Protein AF-A0A957C6D1-F1 (afdb_monomer_lite)

Secondary structure (DSSP, 8-state):
----GGGT--EEETTEEE--HHHHHHHHHTT--HHHHHHHHH-EETTT-HHHHHHHHHHHHHHHHHS-TTSHHHHHHSSHHHHHHHHSPPP-

pLDDT: mean 89.14, std 11.06, range [42.47, 97.44]

Foldseek 3Di:
DDDDLQQAAWDDDPQFIAGHLVNLVLLVVLPQDNVLSVVNNVTHRCVPCVVSLVSSVVSLVSSLVPDDCPDSNNCSCVDQNRCCSSPVDRDD

Radius of gyration: 12.13 Å; chains: 1; bounding box: 27×31×30 Å

Sequence (92 aa):
MMESMRDFAPYFRNGLLYLPPRTVDMLVMAGLDATIGQAALHGLALDDHKVEIGQINQALELLLSEMEEDTQAFQTLSSNDTQFMLTGKSGS

Structure (mmCIF, N/CA/C/O backbone):
data_AF-A0A957C6D1-F1
#
_entry.id   AF-A0A957C6D1-F1
#
loop_
_atom_site.group_PDB
_atom_site.id
_atom_site.type_symbol
_atom_site.label_atom_id
_atom_site.label_alt_id
_atom_site.label_comp_id
_atom_site.label_asym_id
_atom_site.label_entity_id
_atom_site.label_seq_id
_atom_site.pdbx_PDB_ins_code
_atom_site.Cartn_x
_atom_site.Cartn_y
_atom_site.Cartn_z
_atom_site.occupancy
_atom_site.B_iso_or_equiv
_atom_site.auth_seq_id
_atom_site.auth_comp_id
_atom_site.auth_asym_id
_atom_site.auth_atom_id
_atom_site.pdbx_PDB_model_num
ATOM 1 N N . MET A 1 1 ? -9.797 -16.768 13.239 1.00 53.88 1 MET A N 1
ATOM 2 C CA . MET A 1 1 ? -8.405 -16.711 12.745 1.00 53.88 1 MET A CA 1
ATOM 3 C C . MET A 1 1 ? -7.852 -15.384 13.225 1.00 53.88 1 MET A C 1
ATOM 5 O O . MET A 1 1 ? -8.541 -14.398 13.017 1.00 53.88 1 MET A O 1
ATOM 9 N N . MET A 1 2 ? -6.735 -15.362 13.956 1.00 61.38 2 MET A N 1
ATOM 10 C CA . MET A 1 2 ? -6.098 -14.091 14.327 1.00 61.38 2 MET A CA 1
ATOM 11 C C . MET A 1 2 ? -5.479 -13.500 13.069 1.00 61.38 2 MET A C 1
ATOM 13 O O . MET A 1 2 ? -4.759 -14.206 12.364 1.00 61.38 2 MET A O 1
ATOM 17 N N . GLU A 1 3 ? -5.803 -12.251 12.773 1.00 70.69 3 GLU A N 1
ATOM 18 C CA . GLU A 1 3 ? -5.179 -11.526 11.676 1.00 70.69 3 GLU A CA 1
ATOM 19 C C . GLU A 1 3 ? -3.720 -11.231 12.057 1.00 70.69 3 GLU A C 1
ATOM 21 O O . GLU A 1 3 ? -3.372 -11.054 13.227 1.00 70.69 3 GLU A O 1
ATOM 26 N N . SER A 1 4 ? -2.815 -11.281 11.088 1.00 79.94 4 SER A N 1
ATOM 27 C CA . SER A 1 4 ? -1.402 -10.970 11.284 1.00 79.94 4 SER A CA 1
ATOM 28 C C . SER A 1 4 ? -1.088 -9.618 10.662 1.00 79.94 4 SER A C 1
ATOM 30 O O . SER A 1 4 ? -1.663 -9.250 9.646 1.00 79.94 4 SER A O 1
ATOM 32 N N . MET A 1 5 ? -0.098 -8.894 11.193 1.00 78.44 5 MET A N 1
ATOM 33 C CA . MET A 1 5 ? 0.400 -7.669 10.546 1.00 78.44 5 MET A CA 1
ATOM 34 C C . MET A 1 5 ? 0.810 -7.917 9.083 1.00 78.44 5 MET A C 1
ATOM 36 O O . MET A 1 5 ? 0.655 -7.045 8.237 1.00 78.44 5 MET A O 1
ATOM 40 N N . ARG A 1 6 ? 1.283 -9.128 8.756 1.00 85.44 6 ARG A N 1
ATOM 41 C CA . ARG A 1 6 ? 1.658 -9.520 7.385 1.00 85.44 6 ARG A CA 1
ATOM 42 C C . ARG A 1 6 ? 0.483 -9.585 6.414 1.00 85.44 6 ARG A C 1
ATOM 44 O O . ARG A 1 6 ? 0.707 -9.563 5.210 1.00 85.44 6 ARG A O 1
ATOM 51 N N . ASP A 1 7 ? -0.736 -9.676 6.931 1.00 89.69 7 ASP A N 1
ATOM 52 C CA . ASP A 1 7 ? -1.938 -9.698 6.109 1.00 89.69 7 ASP A CA 1
ATOM 53 C C . ASP A 1 7 ? -2.267 -8.304 5.556 1.00 89.69 7 ASP A C 1
ATOM 55 O O . ASP A 1 7 ? -3.020 -8.214 4.591 1.00 89.69 7 ASP A O 1
ATOM 59 N N . PHE A 1 8 ? -1.681 -7.242 6.132 1.00 91.31 8 PHE A N 1
ATOM 60 C CA . PHE A 1 8 ? -1.983 -5.851 5.783 1.00 91.31 8 PHE A CA 1
ATOM 61 C C . PHE A 1 8 ? -0.754 -5.013 5.390 1.00 91.31 8 PHE A C 1
ATOM 63 O O . PHE A 1 8 ? -0.853 -4.108 4.561 1.00 91.31 8 PHE A O 1
ATOM 70 N N . ALA A 1 9 ? 0.415 -5.297 5.969 1.00 92.06 9 ALA A N 1
ATOM 71 C CA . ALA A 1 9 ? 1.615 -4.488 5.777 1.00 92.06 9 ALA A CA 1
ATOM 72 C C . ALA A 1 9 ? 2.202 -4.642 4.359 1.00 92.06 9 ALA A C 1
ATOM 74 O O . ALA A 1 9 ? 2.469 -5.772 3.933 1.00 92.06 9 ALA A O 1
ATOM 75 N N . PRO A 1 10 ? 2.487 -3.534 3.648 1.00 93.94 10 PRO A N 1
ATOM 76 C CA . PRO A 1 10 ? 3.312 -3.565 2.448 1.00 93.94 10 PRO A CA 1
ATOM 77 C C . PRO A 1 10 ? 4.689 -4.172 2.719 1.00 93.94 10 PRO A C 1
ATOM 79 O O . PRO A 1 10 ? 5.191 -4.163 3.845 1.00 93.94 10 PRO A O 1
ATOM 82 N N . TYR A 1 11 ? 5.328 -4.686 1.673 1.00 94.50 11 TYR A N 1
ATOM 83 C CA . TYR A 1 11 ? 6.682 -5.219 1.781 1.00 94.50 11 TYR A CA 1
ATOM 84 C C . TYR A 1 11 ? 7.475 -5.041 0.490 1.00 94.50 11 TYR A C 1
ATOM 86 O O . TYR A 1 11 ? 6.928 -5.023 -0.610 1.00 94.50 11 TYR A O 1
ATOM 94 N N . PHE A 1 12 ? 8.799 -4.971 0.623 1.00 94.00 12 PHE A N 1
ATOM 95 C CA . PHE A 1 12 ? 9.709 -4.940 -0.516 1.00 94.00 12 PHE A CA 1
ATOM 96 C C . PHE A 1 12 ? 10.260 -6.326 -0.833 1.00 94.00 12 PHE A C 1
ATOM 98 O O . PHE A 1 12 ? 10.701 -7.061 0.054 1.00 94.00 12 PHE A O 1
ATOM 105 N N . ARG A 1 13 ? 10.300 -6.672 -2.122 1.00 94.06 13 ARG A N 1
ATOM 106 C CA . ARG A 1 13 ? 10.968 -7.881 -2.615 1.00 94.06 13 ARG A CA 1
ATOM 107 C C . ARG A 1 13 ? 11.585 -7.613 -3.983 1.00 94.06 13 ARG A C 1
ATOM 109 O O . ARG A 1 13 ? 10.905 -7.160 -4.893 1.00 94.06 13 ARG A O 1
ATOM 116 N N . ASN A 1 14 ? 12.877 -7.909 -4.136 1.00 93.12 14 ASN A N 1
ATOM 117 C CA . ASN A 1 14 ? 13.624 -7.693 -5.385 1.00 93.12 14 ASN A CA 1
ATOM 118 C C . ASN A 1 14 ? 13.534 -6.247 -5.923 1.00 93.12 14 ASN A C 1
ATOM 120 O O . ASN A 1 14 ? 13.458 -6.045 -7.129 1.00 93.12 14 ASN A O 1
ATOM 124 N N . GLY A 1 15 ? 13.510 -5.249 -5.033 1.00 90.31 15 GLY A N 1
ATOM 125 C CA . GLY A 1 15 ? 13.412 -3.833 -5.413 1.00 90.31 15 GLY A CA 1
ATOM 126 C C . GLY A 1 15 ? 12.010 -3.357 -5.811 1.00 90.31 15 GLY A C 1
ATOM 127 O O . GLY A 1 15 ? 11.859 -2.200 -6.185 1.00 90.31 15 GLY A O 1
ATOM 128 N N . LEU A 1 16 ? 10.991 -4.214 -5.708 1.00 95.44 16 LEU A N 1
ATOM 129 C CA . LEU A 1 16 ? 9.597 -3.872 -5.987 1.00 95.44 16 LEU A CA 1
ATOM 130 C C . LEU A 1 16 ? 8.793 -3.794 -4.686 1.00 95.44 16 LEU A C 1
ATOM 132 O O . LEU A 1 16 ? 9.029 -4.576 -3.759 1.00 95.44 16 LEU A O 1
ATOM 136 N N . LEU A 1 17 ? 7.844 -2.864 -4.641 1.00 95.38 17 LEU A N 1
ATOM 137 C CA . LEU A 1 17 ? 6.859 -2.698 -3.578 1.00 95.38 17 LEU A CA 1
ATOM 138 C C . LEU A 1 17 ? 5.659 -3.608 -3.834 1.00 95.38 17 LEU A C 1
ATOM 140 O O . LEU A 1 17 ? 5.036 -3.517 -4.887 1.00 95.38 17 LEU A O 1
ATOM 144 N N . TYR A 1 18 ? 5.309 -4.440 -2.863 1.00 97.25 18 TYR A N 1
ATOM 145 C CA . TYR A 1 18 ? 4.141 -5.311 -2.919 1.00 97.25 18 TYR A CA 1
ATOM 146 C C . TYR A 1 18 ? 3.132 -4.926 -1.849 1.00 97.25 18 TYR A C 1
ATOM 148 O O . TYR A 1 18 ? 3.505 -4.566 -0.728 1.00 97.25 18 TYR A O 1
ATOM 156 N N . LEU A 1 19 ? 1.857 -5.092 -2.185 1.00 96.44 19 LEU A N 1
ATOM 157 C CA . LEU A 1 19 ? 0.761 -5.049 -1.228 1.00 96.44 19 LEU A CA 1
ATOM 158 C C . LEU A 1 19 ? 0.218 -6.462 -0.980 1.00 96.44 19 LEU A C 1
ATOM 160 O O . LEU A 1 19 ? 0.068 -7.235 -1.930 1.00 96.44 19 LEU A O 1
ATOM 164 N N . PRO A 1 20 ? -0.105 -6.822 0.273 1.00 96.25 20 PRO A N 1
ATOM 165 C CA . PRO A 1 20 ? -0.836 -8.048 0.556 1.00 96.25 20 PRO A CA 1
ATOM 166 C C . PRO A 1 20 ? -2.216 -8.066 -0.123 1.00 96.25 20 PRO A C 1
ATOM 168 O O . PRO A 1 20 ? -2.845 -7.012 -0.246 1.00 96.25 20 PRO A O 1
ATOM 171 N N . PRO A 1 21 ? -2.744 -9.252 -0.485 1.00 96.44 21 PRO A N 1
ATOM 172 C CA . PRO A 1 21 ? -4.058 -9.383 -1.114 1.00 96.44 21 PRO A CA 1
ATOM 173 C C . PRO A 1 21 ? -5.188 -8.682 -0.364 1.00 96.44 21 PRO A C 1
ATOM 175 O O . PRO A 1 21 ? -5.958 -7.951 -0.974 1.00 96.44 21 PRO A O 1
ATOM 178 N N . ARG A 1 22 ? -5.240 -8.821 0.966 1.00 94.94 22 ARG A N 1
ATOM 179 C CA . ARG A 1 22 ? -6.288 -8.172 1.762 1.00 94.94 22 ARG A CA 1
ATOM 180 C C . ARG A 1 22 ? -6.202 -6.652 1.711 1.00 94.94 22 ARG A C 1
ATOM 182 O O . ARG A 1 22 ? -7.234 -6.004 1.607 1.00 94.94 22 ARG A O 1
ATOM 189 N N . THR A 1 23 ? -4.999 -6.083 1.745 1.00 95.38 23 THR A N 1
ATOM 190 C CA . THR A 1 23 ? -4.810 -4.635 1.579 1.00 95.38 23 THR A CA 1
ATOM 191 C C . THR A 1 23 ? -5.308 -4.176 0.220 1.00 95.38 23 THR A C 1
ATOM 193 O O . THR A 1 23 ? -6.008 -3.175 0.136 1.00 95.38 23 THR A O 1
ATOM 196 N N . VAL A 1 24 ? -4.991 -4.921 -0.841 1.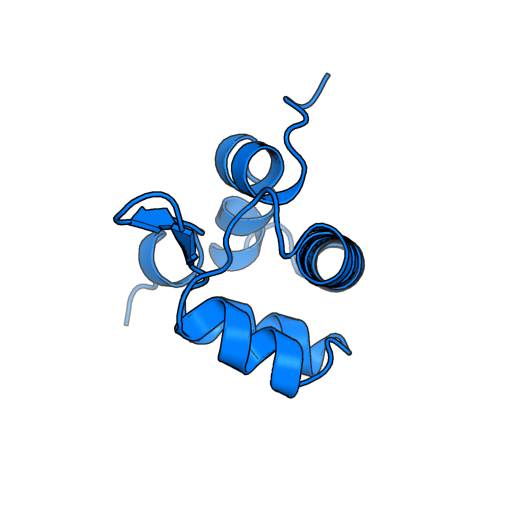00 96.69 24 VAL A N 1
ATOM 197 C CA . VAL A 1 24 ? -5.481 -4.615 -2.189 1.00 96.69 24 VAL A CA 1
ATOM 198 C C . VAL A 1 24 ? -7.005 -4.661 -2.244 1.00 96.69 24 VAL A C 1
ATOM 200 O O . VAL A 1 24 ? -7.606 -3.712 -2.738 1.00 96.69 24 VAL A O 1
ATOM 203 N N . ASP A 1 25 ? -7.631 -5.700 -1.692 1.00 96.44 25 ASP A N 1
ATOM 204 C CA . ASP A 1 25 ? -9.091 -5.825 -1.662 1.00 96.44 25 ASP A CA 1
ATOM 205 C C . ASP A 1 25 ? -9.741 -4.638 -0.931 1.00 96.44 25 ASP A C 1
ATOM 207 O O . ASP A 1 25 ? -10.686 -4.035 -1.441 1.00 96.44 25 ASP A O 1
ATOM 211 N N . MET A 1 26 ? -9.196 -4.253 0.229 1.00 94.88 26 MET A N 1
ATOM 212 C CA . MET A 1 26 ? -9.677 -3.103 1.003 1.00 94.88 26 MET A CA 1
ATOM 213 C C . MET A 1 26 ? -9.529 -1.787 0.233 1.00 94.88 26 MET A C 1
ATOM 215 O O . MET A 1 26 ? -10.456 -0.981 0.213 1.00 94.88 26 MET A O 1
ATOM 219 N N . LEU A 1 27 ? -8.394 -1.573 -0.436 1.00 95.94 27 LEU A N 1
ATOM 220 C CA . LEU A 1 27 ? -8.161 -0.363 -1.226 1.00 95.94 27 LEU A CA 1
ATOM 221 C C . LEU A 1 27 ? -9.080 -0.294 -2.450 1.00 95.94 27 LEU A C 1
ATOM 223 O O . LEU A 1 27 ? -9.589 0.777 -2.766 1.00 95.94 27 LEU A O 1
ATOM 227 N N . VAL A 1 28 ? -9.327 -1.419 -3.127 1.00 96.56 28 VAL A N 1
ATOM 228 C CA . VAL A 1 28 ? -10.266 -1.485 -4.260 1.00 96.56 28 VAL A CA 1
ATOM 229 C C . VAL A 1 28 ? -11.692 -1.202 -3.796 1.00 96.56 28 VAL A C 1
ATOM 231 O O . VAL A 1 28 ? -12.410 -0.446 -4.449 1.00 96.56 28 VAL A O 1
ATOM 234 N N . MET A 1 29 ? -12.094 -1.732 -2.638 1.00 93.69 29 MET A N 1
ATOM 235 C CA . MET A 1 29 ? -13.374 -1.383 -2.016 1.00 93.69 29 MET A CA 1
ATOM 236 C C . MET A 1 29 ? -13.471 0.107 -1.658 1.00 93.69 29 MET A C 1
ATOM 238 O O . MET A 1 29 ? -14.549 0.681 -1.791 1.00 93.69 29 MET A O 1
ATOM 242 N N . ALA A 1 30 ? -12.357 0.731 -1.270 1.00 91.56 30 ALA A N 1
ATOM 243 C CA . ALA A 1 30 ? -12.252 2.169 -1.014 1.00 91.56 30 ALA A CA 1
ATOM 244 C C . ALA A 1 30 ? -12.132 3.027 -2.295 1.00 91.56 30 ALA A C 1
ATOM 246 O O . ALA A 1 30 ? -11.990 4.246 -2.214 1.00 91.56 30 ALA A O 1
ATOM 247 N N . GLY A 1 31 ? -12.199 2.418 -3.487 1.00 94.06 31 GLY A N 1
ATOM 248 C CA . GLY A 1 31 ? -12.229 3.124 -4.771 1.00 94.06 31 GLY A CA 1
ATOM 249 C C . GLY A 1 31 ? -10.919 3.127 -5.564 1.00 94.06 31 GLY A C 1
ATOM 250 O O . GLY A 1 31 ? -10.836 3.829 -6.574 1.00 94.06 31 GLY A O 1
ATOM 251 N N . LEU A 1 32 ? -9.904 2.352 -5.163 1.00 97.12 32 LEU A N 1
ATOM 252 C CA . LEU A 1 32 ? -8.715 2.127 -5.991 1.00 97.12 32 LEU A CA 1
ATOM 253 C C . LEU A 1 32 ? -9.088 1.377 -7.279 1.00 97.12 32 LEU A C 1
ATOM 255 O O . LEU A 1 32 ? -9.836 0.398 -7.250 1.00 97.12 32 LEU A O 1
ATOM 259 N N . ASP A 1 33 ? -8.511 1.787 -8.411 1.00 97.44 33 ASP A N 1
ATOM 260 C CA . ASP A 1 33 ? -8.663 1.048 -9.665 1.00 97.44 33 ASP A CA 1
ATOM 261 C C . ASP A 1 33 ? -8.139 -0.392 -9.519 1.00 97.44 33 ASP A C 1
ATOM 263 O O . ASP A 1 33 ? -7.011 -0.632 -9.078 1.00 97.44 33 ASP A O 1
ATOM 267 N N . ALA A 1 34 ? -8.959 -1.368 -9.916 1.00 96.19 34 ALA A N 1
ATOM 268 C CA . ALA A 1 34 ? -8.638 -2.782 -9.751 1.00 96.19 34 ALA A CA 1
ATOM 269 C C . ALA A 1 34 ? -7.367 -3.202 -10.512 1.00 96.19 34 ALA A C 1
ATOM 271 O O . ALA A 1 34 ? -6.662 -4.107 -10.067 1.00 96.19 34 ALA A O 1
ATOM 272 N N . THR A 1 35 ? -7.036 -2.542 -11.625 1.00 97.19 35 THR A N 1
ATOM 273 C CA . THR A 1 35 ? -5.812 -2.802 -12.398 1.00 97.19 35 THR A CA 1
ATOM 274 C C . THR A 1 35 ? -4.574 -2.393 -11.608 1.00 97.19 35 THR A C 1
ATOM 276 O O . THR A 1 35 ? -3.583 -3.121 -11.603 1.00 97.19 35 THR A O 1
ATOM 279 N N . ILE A 1 36 ? -4.646 -1.274 -10.882 1.00 96.88 36 ILE A N 1
ATOM 280 C CA . ILE A 1 36 ? -3.576 -0.824 -9.981 1.00 96.88 36 ILE A CA 1
ATOM 281 C C . ILE A 1 36 ? -3.433 -1.794 -8.811 1.00 96.88 36 ILE A C 1
ATOM 283 O O . ILE A 1 36 ? -2.320 -2.192 -8.471 1.00 96.88 36 ILE A O 1
ATOM 287 N N . GLY A 1 37 ? -4.559 -2.222 -8.234 1.00 96.62 37 GLY A N 1
ATOM 288 C CA . GLY A 1 37 ? -4.575 -3.255 -7.201 1.00 96.62 37 GLY A CA 1
ATOM 289 C C . GLY A 1 37 ? -3.867 -4.535 -7.658 1.00 96.62 37 GLY A C 1
ATOM 290 O O . GLY A 1 37 ? -2.980 -5.033 -6.969 1.00 96.62 37 GLY A O 1
ATOM 291 N N . GLN A 1 38 ? -4.184 -5.025 -8.861 1.00 97.12 38 GLN A N 1
ATOM 292 C CA . GLN A 1 38 ? -3.508 -6.185 -9.453 1.00 97.12 38 GLN A CA 1
ATOM 293 C C . GLN A 1 38 ? -2.012 -5.934 -9.678 1.00 97.12 38 GLN A C 1
ATOM 295 O O . GLN A 1 38 ? -1.193 -6.787 -9.338 1.00 97.12 38 GLN A O 1
ATOM 300 N N . ALA A 1 39 ? -1.623 -4.762 -10.183 1.00 96.50 39 ALA A N 1
ATOM 301 C CA . ALA A 1 39 ? -0.213 -4.411 -10.345 1.00 96.50 39 ALA A CA 1
ATOM 302 C C . ALA A 1 39 ? 0.538 -4.425 -8.998 1.00 96.50 39 ALA A C 1
ATOM 304 O O . ALA A 1 39 ? 1.643 -4.959 -8.910 1.00 96.50 39 ALA A O 1
ATOM 305 N N . ALA A 1 40 ? -0.092 -3.951 -7.920 1.00 96.31 40 ALA A N 1
ATOM 306 C CA . ALA A 1 40 ? 0.472 -3.983 -6.572 1.00 96.31 40 ALA A CA 1
ATOM 307 C C . ALA A 1 40 ? 0.674 -5.403 -6.010 1.00 96.31 40 ALA A C 1
ATOM 309 O O . ALA A 1 40 ? 1.600 -5.620 -5.226 1.00 96.31 40 ALA A O 1
ATOM 310 N N . LEU A 1 41 ? -0.127 -6.385 -6.441 1.00 96.88 41 LEU A N 1
ATOM 311 C CA . LEU A 1 41 ? 0.095 -7.804 -6.117 1.00 96.88 41 LEU A CA 1
ATOM 312 C C . LEU A 1 41 ? 1.315 -8.384 -6.842 1.00 96.88 41 LEU A C 1
ATOM 314 O O . LEU A 1 41 ? 1.971 -9.294 -6.331 1.00 96.88 41 LEU A O 1
ATOM 318 N N . HIS A 1 42 ? 1.617 -7.868 -8.033 1.00 96.62 42 HIS A N 1
ATOM 319 C CA . HIS A 1 42 ? 2.743 -8.304 -8.861 1.00 96.62 42 HIS A CA 1
ATOM 320 C C . HIS A 1 42 ? 4.035 -7.513 -8.619 1.00 96.62 42 HIS A C 1
ATOM 322 O O . HIS A 1 42 ? 5.096 -7.926 -9.088 1.00 96.62 42 HIS A O 1
ATOM 328 N N . GLY A 1 43 ? 3.959 -6.450 -7.821 1.00 96.69 43 GLY A N 1
ATOM 329 C CA . GLY A 1 43 ? 5.088 -5.623 -7.432 1.00 96.69 43 GLY A CA 1
ATOM 330 C C . GLY A 1 43 ? 5.215 -4.375 -8.303 1.00 96.69 43 GLY A C 1
ATOM 331 O O . GLY A 1 43 ? 5.230 -4.450 -9.528 1.00 96.69 43 GLY A O 1
ATOM 332 N N . LEU A 1 44 ? 5.373 -3.225 -7.652 1.00 95.81 44 LEU A N 1
ATOM 333 C CA . LEU A 1 44 ? 5.531 -1.918 -8.281 1.00 95.81 44 LEU A CA 1
ATOM 334 C C . LEU A 1 44 ? 6.972 -1.435 -8.130 1.00 95.81 44 LEU A C 1
ATOM 336 O O . LEU A 1 44 ? 7.511 -1.373 -7.023 1.00 95.81 44 LEU A O 1
ATOM 340 N N . ALA A 1 45 ? 7.603 -1.067 -9.240 1.00 93.94 45 ALA A N 1
ATOM 341 C CA . ALA A 1 45 ? 8.888 -0.379 -9.200 1.00 93.94 45 ALA A CA 1
ATOM 342 C C . ALA A 1 45 ? 8.664 1.079 -8.789 1.00 93.94 45 ALA A C 1
ATOM 344 O O . ALA A 1 45 ? 7.914 1.789 -9.458 1.00 93.94 45 ALA A O 1
ATOM 345 N N . LEU A 1 46 ? 9.328 1.526 -7.718 1.00 88.38 46 LEU A N 1
ATOM 346 C CA . LEU A 1 46 ? 9.133 2.867 -7.146 1.00 88.38 46 LEU A CA 1
ATOM 347 C C . LEU A 1 46 ? 9.398 3.998 -8.149 1.00 88.38 46 LEU A C 1
ATOM 349 O O . LEU A 1 46 ? 8.770 5.052 -8.069 1.00 88.38 46 LEU A O 1
ATOM 353 N N . ASP A 1 47 ? 10.323 3.788 -9.088 1.00 88.38 47 ASP A N 1
ATOM 354 C CA . ASP A 1 47 ? 10.682 4.805 -10.074 1.00 88.38 47 ASP A CA 1
ATOM 355 C C . ASP A 1 47 ? 9.727 4.865 -11.269 1.00 88.38 47 ASP A C 1
ATOM 357 O O . ASP A 1 47 ? 9.436 5.963 -11.748 1.00 88.38 47 ASP A O 1
ATOM 361 N N . ASP A 1 48 ? 9.196 3.715 -11.689 1.00 90.12 48 ASP A N 1
ATOM 362 C CA . ASP A 1 48 ? 8.360 3.597 -12.889 1.00 90.12 48 ASP A CA 1
ATOM 363 C C . ASP A 1 48 ? 6.859 3.729 -12.589 1.00 90.12 48 ASP A C 1
ATOM 365 O O . ASP A 1 48 ? 6.099 4.120 -13.468 1.00 90.12 48 ASP A O 1
ATOM 369 N N . HIS A 1 49 ? 6.432 3.454 -11.349 1.00 93.50 49 HIS A N 1
ATOM 370 C CA . HIS A 1 49 ? 5.015 3.374 -10.961 1.00 93.50 49 HIS A CA 1
ATOM 371 C C . HIS A 1 49 ? 4.596 4.480 -9.979 1.00 93.50 49 HIS A C 1
ATOM 373 O O . HIS A 1 49 ? 3.785 4.274 -9.073 1.00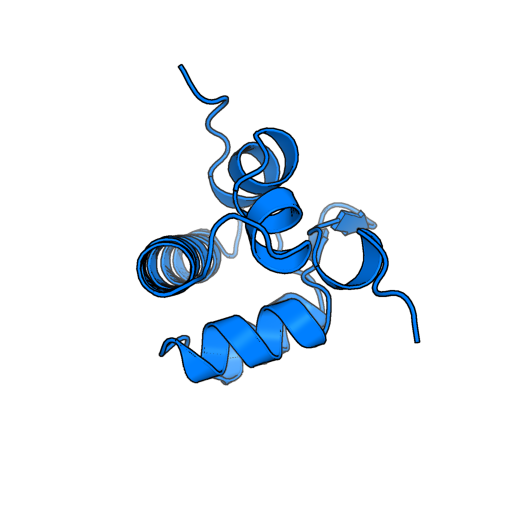 93.50 49 HIS A O 1
ATOM 379 N N . LYS A 1 50 ? 5.190 5.674 -10.095 1.00 90.81 50 LYS A N 1
ATOM 380 C CA . LYS A 1 50 ? 4.930 6.792 -9.164 1.00 90.81 50 LYS A CA 1
ATOM 381 C C . LYS A 1 50 ? 3.467 7.234 -9.162 1.00 90.81 50 LYS A C 1
ATOM 383 O O . LYS A 1 50 ? 2.970 7.674 -8.127 1.00 90.81 50 LYS A O 1
ATOM 388 N N . VAL A 1 51 ? 2.793 7.141 -10.308 1.00 93.38 51 VAL A N 1
ATOM 389 C CA . VAL A 1 51 ? 1.386 7.541 -10.449 1.00 93.38 51 VAL A CA 1
ATOM 390 C C . VAL A 1 51 ? 0.488 6.552 -9.710 1.00 93.38 51 VAL A C 1
ATOM 392 O O . VAL A 1 51 ? -0.323 6.963 -8.886 1.00 93.38 51 VAL A O 1
ATOM 395 N N . GLU A 1 52 ? 0.705 5.260 -9.931 1.00 95.19 52 GLU A N 1
ATOM 396 C CA . GLU A 1 52 ? -0.013 4.157 -9.301 1.00 95.19 52 GLU A CA 1
ATOM 397 C C . GLU A 1 52 ? 0.180 4.171 -7.784 1.00 95.19 52 GLU A C 1
ATOM 399 O O . GLU A 1 52 ? -0.789 4.078 -7.034 1.00 95.19 52 GLU A O 1
ATOM 404 N N . ILE A 1 53 ? 1.417 4.370 -7.318 1.00 93.31 53 ILE A N 1
ATOM 405 C CA . ILE A 1 53 ? 1.727 4.515 -5.889 1.00 93.31 53 ILE A CA 1
ATOM 406 C C . ILE A 1 53 ? 1.017 5.747 -5.306 1.00 93.31 53 ILE A C 1
ATOM 408 O O . ILE A 1 53 ? 0.470 5.689 -4.206 1.00 93.31 53 ILE A O 1
ATOM 412 N N . GLY A 1 54 ? 0.951 6.853 -6.052 1.00 92.25 54 GLY A N 1
ATOM 413 C CA . GLY A 1 54 ? 0.177 8.032 -5.662 1.00 92.25 54 GLY A CA 1
ATOM 414 C C . GLY A 1 54 ? -1.325 7.757 -5.522 1.00 92.25 54 GLY A C 1
ATOM 415 O O . GLY A 1 54 ? -1.955 8.270 -4.599 1.00 92.25 54 GLY A O 1
ATOM 416 N N . GLN A 1 55 ? -1.898 6.931 -6.398 1.00 94.81 55 GLN A N 1
ATOM 417 C CA . GLN A 1 55 ? -3.307 6.527 -6.330 1.00 94.81 55 GLN A CA 1
ATOM 418 C C . GLN A 1 55 ? -3.570 5.560 -5.171 1.00 94.81 55 GLN A C 1
ATOM 420 O O . GLN A 1 55 ? -4.576 5.698 -4.480 1.00 94.81 55 GLN A O 1
ATOM 425 N N . ILE A 1 56 ? -2.638 4.642 -4.905 1.00 95.25 56 ILE A N 1
ATOM 426 C CA . ILE A 1 56 ? -2.658 3.771 -3.723 1.00 95.25 56 ILE A CA 1
ATOM 427 C C . ILE A 1 56 ? -2.654 4.610 -2.442 1.00 95.25 56 ILE A C 1
ATOM 429 O O . ILE A 1 56 ? -3.449 4.339 -1.548 1.00 95.25 56 ILE A O 1
ATOM 433 N N . ASN A 1 57 ? -1.825 5.656 -2.367 1.00 91.94 57 ASN A N 1
ATOM 434 C CA . ASN A 1 57 ? -1.788 6.561 -1.214 1.00 91.94 57 ASN A CA 1
ATOM 435 C C . ASN A 1 57 ? -3.123 7.276 -0.988 1.00 91.94 57 ASN A C 1
ATOM 437 O O . ASN A 1 57 ? -3.614 7.310 0.134 1.00 91.94 57 ASN A O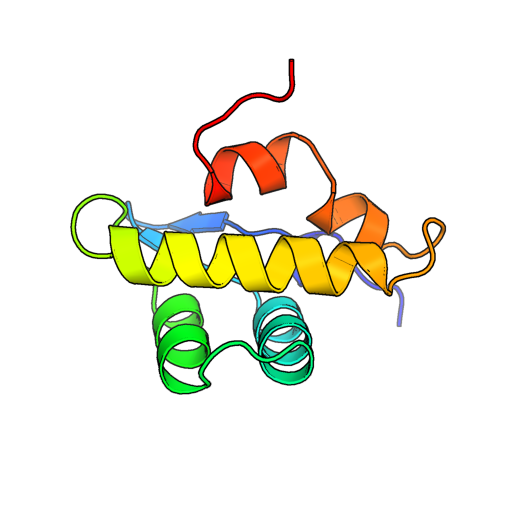 1
ATOM 441 N N . GLN A 1 58 ? -3.736 7.804 -2.049 1.00 92.31 58 GLN A N 1
ATOM 442 C CA . GLN A 1 58 ? -5.041 8.466 -1.941 1.00 92.31 58 GLN A CA 1
ATOM 443 C C . GLN A 1 58 ? -6.132 7.495 -1.478 1.00 92.31 58 GLN A C 1
ATOM 445 O O . GLN A 1 58 ? -6.907 7.819 -0.581 1.00 92.31 58 GLN A O 1
ATOM 450 N N . ALA A 1 59 ? -6.170 6.287 -2.047 1.00 94.38 59 ALA A N 1
ATOM 451 C CA . ALA A 1 59 ? -7.110 5.253 -1.624 1.00 94.38 59 ALA A CA 1
ATOM 452 C C . ALA A 1 59 ? -6.870 4.819 -0.169 1.00 94.38 59 ALA A C 1
ATOM 454 O O . ALA A 1 59 ? -7.823 4.550 0.556 1.00 94.38 59 ALA A O 1
ATOM 455 N N . LEU A 1 60 ? -5.611 4.789 0.276 1.00 93.44 60 LEU A N 1
ATOM 456 C CA . LEU A 1 60 ? -5.252 4.471 1.653 1.00 93.44 60 LEU A CA 1
ATOM 457 C C . LEU A 1 60 ? -5.726 5.546 2.637 1.00 93.44 60 LEU A C 1
ATOM 459 O O . LEU A 1 60 ? -6.270 5.203 3.682 1.00 93.44 60 LEU A O 1
ATOM 463 N N . GLU A 1 61 ? -5.539 6.828 2.323 1.00 91.62 61 GLU A N 1
ATOM 464 C CA . GLU A 1 61 ? -6.020 7.934 3.164 1.00 91.62 61 GLU A CA 1
ATOM 465 C C . GLU A 1 61 ? -7.548 7.895 3.316 1.00 91.62 61 GLU A C 1
ATOM 467 O O . GLU A 1 61 ? -8.061 8.031 4.428 1.00 91.62 61 GLU A O 1
ATOM 472 N N . LEU A 1 62 ? -8.268 7.638 2.218 1.00 92.69 62 LEU A N 1
ATOM 473 C CA . LEU A 1 62 ? -9.721 7.463 2.237 1.00 92.69 62 LEU A CA 1
ATOM 474 C C . LEU A 1 62 ? -10.126 6.261 3.093 1.00 92.69 62 LEU A C 1
ATOM 476 O O . LEU A 1 62 ? -10.938 6.411 4.003 1.00 92.69 62 LEU A O 1
ATOM 480 N N . LEU A 1 63 ? -9.502 5.103 2.864 1.00 93.50 63 LEU A N 1
ATOM 481 C CA . LEU A 1 63 ? -9.749 3.884 3.630 1.00 93.50 63 LEU A CA 1
ATOM 482 C C . LEU A 1 63 ? -9.545 4.113 5.135 1.00 93.50 63 LEU A C 1
ATOM 484 O O . LEU A 1 63 ? -10.411 3.767 5.931 1.00 93.50 63 LEU A O 1
ATOM 488 N N . LEU A 1 64 ? -8.433 4.736 5.536 1.00 92.81 64 LEU A N 1
ATOM 489 C CA . LEU A 1 64 ? -8.147 5.020 6.945 1.00 92.81 64 LEU A CA 1
ATOM 490 C C . LEU A 1 64 ? -9.167 5.978 7.572 1.00 92.81 64 LEU A C 1
ATOM 492 O O . LEU A 1 64 ? -9.465 5.834 8.753 1.00 92.81 64 LEU A O 1
ATOM 496 N N . SER A 1 65 ? -9.722 6.922 6.806 1.00 92.19 65 SER A N 1
ATOM 497 C CA . SER A 1 65 ? -10.738 7.857 7.311 1.00 92.19 65 SER A CA 1
ATOM 498 C C . SER A 1 65 ? -12.087 7.200 7.634 1.00 92.19 65 SER A C 1
ATOM 500 O O . SER A 1 65 ? -12.873 7.763 8.396 1.00 92.19 65 SER A O 1
ATOM 502 N N . GLU A 1 66 ? -12.347 6.013 7.081 1.00 90.88 66 GLU A N 1
ATOM 503 C CA . GLU A 1 66 ? -13.595 5.260 7.258 1.00 90.88 66 GLU A CA 1
ATOM 504 C C . GLU A 1 66 ? -13.451 4.073 8.229 1.00 90.88 66 GLU A C 1
ATOM 506 O O . GLU A 1 66 ? -14.443 3.432 8.578 1.00 90.88 66 GLU A O 1
ATOM 511 N N . MET A 1 67 ? -12.228 3.761 8.668 1.00 91.12 67 MET A N 1
ATOM 512 C CA . MET A 1 67 ? -11.922 2.596 9.500 1.00 91.12 67 MET A CA 1
ATOM 513 C C . MET A 1 67 ? -11.972 2.889 11.004 1.00 91.12 67 MET A C 1
ATOM 515 O O . MET A 1 67 ? -11.621 3.971 11.465 1.00 91.12 67 MET A O 1
ATOM 519 N N . GLU A 1 68 ? -12.332 1.870 11.788 1.00 89.38 68 GLU A N 1
ATOM 520 C CA . GLU A 1 68 ? -12.229 1.904 13.250 1.00 89.38 68 GLU A CA 1
ATOM 521 C C . GLU A 1 68 ? -10.760 1.758 13.702 1.00 89.38 68 GLU A C 1
ATOM 523 O O . GLU A 1 68 ? -10.041 0.846 13.268 1.00 89.38 68 GLU A O 1
ATOM 528 N N . GLU A 1 69 ? -10.315 2.658 14.588 1.00 89.12 69 GLU A N 1
ATOM 529 C CA . GLU A 1 69 ? -8.906 2.787 15.002 1.00 89.12 69 GLU A CA 1
ATOM 530 C C . GLU A 1 69 ? -8.368 1.584 15.801 1.00 89.12 69 GLU A C 1
ATOM 532 O O . GLU A 1 69 ? -7.158 1.344 15.864 1.00 89.12 69 GLU A O 1
ATOM 537 N N . ASP A 1 70 ? -9.253 0.809 16.4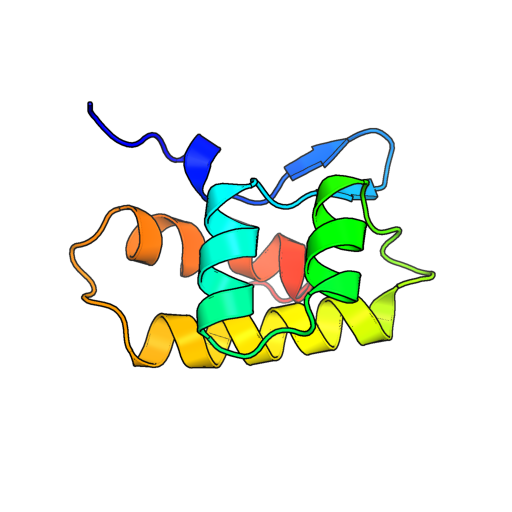27 1.00 86.12 70 ASP A N 1
ATOM 538 C CA . ASP A 1 70 ? -8.902 -0.351 17.249 1.00 86.12 70 ASP A CA 1
ATOM 539 C C . ASP A 1 70 ? -8.671 -1.629 16.426 1.00 86.12 70 ASP A C 1
ATOM 541 O O . ASP A 1 70 ? -8.199 -2.638 16.958 1.00 86.12 70 ASP A O 1
ATOM 545 N N . THR A 1 71 ? -8.921 -1.582 15.116 1.00 87.81 71 THR A N 1
ATOM 546 C CA . THR A 1 71 ? -8.677 -2.716 14.226 1.00 87.81 71 THR A CA 1
ATOM 547 C C . THR A 1 71 ? -7.188 -2.896 13.931 1.00 87.81 71 THR A C 1
ATOM 549 O O . THR A 1 71 ? -6.421 -1.950 13.734 1.00 87.81 71 THR A O 1
ATOM 552 N N . GLN A 1 72 ? -6.753 -4.152 13.824 1.00 88.75 72 GLN A N 1
ATOM 553 C CA . GLN A 1 72 ? -5.365 -4.470 13.479 1.00 88.75 72 GLN A CA 1
ATOM 554 C C . GLN A 1 72 ? -4.984 -3.981 12.075 1.00 88.75 72 GLN A C 1
ATOM 556 O O . GLN A 1 72 ? -3.834 -3.597 11.836 1.00 88.75 72 GLN A O 1
ATOM 561 N N . ALA A 1 73 ? -5.950 -3.974 11.156 1.00 89.88 73 ALA A N 1
ATOM 562 C CA . ALA A 1 73 ? -5.786 -3.413 9.827 1.00 89.88 73 ALA A CA 1
ATOM 563 C C . ALA A 1 73 ? -5.488 -1.908 9.903 1.00 89.88 73 ALA A C 1
ATOM 565 O O . ALA A 1 73 ? -4.490 -1.475 9.330 1.00 89.88 73 ALA A O 1
ATOM 566 N N . PHE A 1 74 ? -6.259 -1.138 10.686 1.00 91.56 74 PHE A N 1
ATOM 567 C CA . PHE A 1 74 ? -5.998 0.289 10.883 1.00 91.56 74 PHE A CA 1
ATOM 568 C C . PHE A 1 74 ? -4.610 0.520 11.477 1.00 91.56 74 PHE A C 1
ATOM 570 O O . PHE A 1 74 ? -3.819 1.268 10.909 1.00 91.56 74 PHE A O 1
ATOM 577 N N . GLN A 1 75 ? -4.265 -0.169 12.568 1.00 91.81 75 GLN A N 1
ATOM 578 C CA . GLN A 1 75 ? -2.964 -0.011 13.232 1.00 91.81 75 GLN A CA 1
ATOM 579 C C . GLN A 1 75 ? -1.785 -0.322 12.300 1.0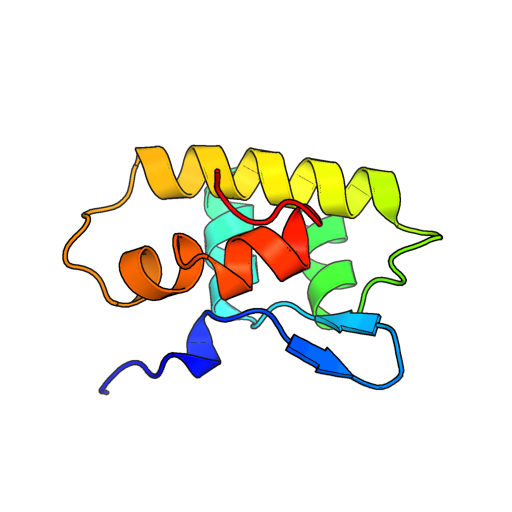0 91.81 75 GLN A C 1
ATOM 581 O O . GLN A 1 75 ? -0.753 0.344 12.343 1.00 91.81 75 GLN A O 1
ATOM 586 N N . THR A 1 76 ? -1.932 -1.322 11.429 1.00 91.50 76 THR A N 1
ATOM 587 C CA . THR A 1 76 ? -0.877 -1.703 10.483 1.00 91.50 76 THR A CA 1
ATOM 588 C C . THR A 1 76 ? -0.764 -0.701 9.332 1.00 91.50 76 THR A C 1
ATOM 590 O O . THR A 1 76 ? 0.343 -0.299 8.966 1.00 91.50 76 THR A O 1
ATOM 593 N N . LEU A 1 77 ? -1.894 -0.278 8.765 1.00 90.31 77 LEU A N 1
ATOM 594 C CA . LEU A 1 77 ? -1.960 0.605 7.598 1.00 90.31 77 LEU A CA 1
ATOM 595 C C . LEU A 1 77 ? -1.653 2.078 7.928 1.00 90.31 77 LEU A C 1
ATOM 597 O O . LEU A 1 77 ? -1.089 2.797 7.104 1.00 90.31 77 LEU A O 1
ATOM 601 N N . SER A 1 78 ? -1.960 2.512 9.151 1.00 90.94 78 SER A N 1
ATOM 602 C CA . SER A 1 78 ? -1.600 3.837 9.676 1.00 90.94 78 SER A CA 1
ATOM 603 C C . SER A 1 78 ? -0.187 3.895 10.270 1.00 90.94 78 SER A C 1
ATOM 605 O O . SER A 1 78 ? 0.285 4.977 10.613 1.00 90.94 78 SER A O 1
ATOM 607 N N . SER A 1 79 ? 0.513 2.758 10.387 1.00 90.88 79 SER A N 1
ATOM 608 C CA . SER A 1 79 ? 1.861 2.736 10.964 1.00 90.88 79 SER A CA 1
ATOM 609 C C . SER A 1 79 ? 2.857 3.558 10.141 1.00 90.88 79 SER A C 1
ATOM 611 O O . SER A 1 79 ? 2.807 3.586 8.909 1.00 90.88 79 SER A O 1
ATOM 613 N N . ASN A 1 80 ? 3.820 4.171 10.834 1.00 86.75 80 ASN A N 1
ATOM 614 C CA . ASN A 1 80 ? 4.887 4.951 10.204 1.00 86.75 80 ASN A CA 1
ATOM 615 C C . ASN A 1 80 ? 5.665 4.149 9.155 1.00 86.75 80 ASN A C 1
ATOM 617 O O . ASN A 1 80 ? 6.060 4.716 8.141 1.00 86.75 80 ASN A O 1
ATOM 621 N N . ASP A 1 81 ? 5.859 2.845 9.373 1.00 86.88 81 ASP A N 1
ATOM 622 C CA . ASP A 1 81 ? 6.545 1.976 8.417 1.00 86.88 81 ASP A CA 1
ATOM 623 C C . ASP A 1 81 ? 5.742 1.857 7.118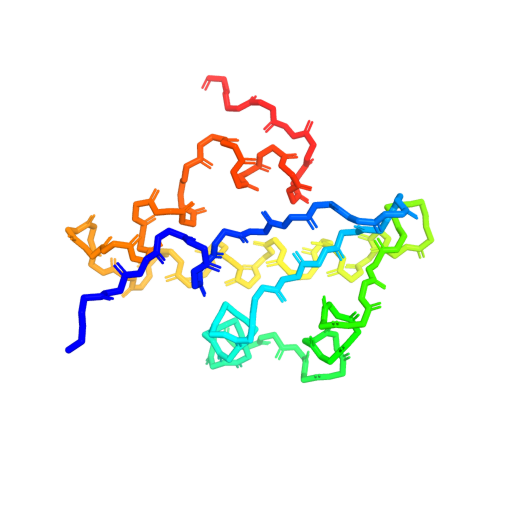 1.00 86.88 81 ASP A C 1
ATOM 625 O O . ASP A 1 81 ? 6.275 2.118 6.042 1.00 86.88 81 ASP A O 1
ATOM 629 N N . THR A 1 82 ? 4.446 1.542 7.205 1.00 87.50 82 THR A N 1
ATOM 630 C CA . THR A 1 82 ? 3.562 1.446 6.033 1.00 87.50 82 THR A CA 1
ATOM 631 C C . THR A 1 82 ? 3.474 2.779 5.290 1.00 87.50 82 THR A C 1
ATOM 633 O O . THR A 1 82 ? 3.634 2.820 4.068 1.00 87.50 82 THR A O 1
ATOM 636 N N . GLN A 1 83 ? 3.298 3.879 6.024 1.00 85.62 83 GLN A N 1
ATOM 637 C CA . GLN A 1 83 ? 3.263 5.227 5.456 1.00 85.62 83 GLN A CA 1
ATOM 638 C C . GLN A 1 83 ? 4.585 5.578 4.767 1.00 85.62 83 GLN A C 1
ATOM 640 O O . GLN A 1 83 ? 4.578 6.088 3.647 1.00 85.62 83 GLN A O 1
ATOM 645 N N . PHE A 1 84 ? 5.728 5.240 5.367 1.00 86.31 84 PHE A N 1
ATOM 646 C CA . PHE A 1 84 ? 7.039 5.452 4.761 1.00 86.31 84 PHE A CA 1
ATOM 647 C C . PHE A 1 84 ? 7.224 4.629 3.482 1.00 86.31 84 PHE A C 1
ATOM 649 O O . PHE A 1 84 ? 7.711 5.158 2.486 1.00 86.31 84 PHE A O 1
ATOM 656 N N . MET A 1 85 ? 6.811 3.358 3.470 1.00 86.56 85 MET A N 1
ATOM 657 C CA . MET A 1 85 ? 6.936 2.501 2.285 1.00 86.56 85 MET A CA 1
ATOM 658 C C . MET A 1 85 ? 6.118 3.011 1.095 1.00 86.56 85 MET A C 1
ATOM 660 O O . MET A 1 85 ? 6.565 2.884 -0.044 1.00 86.56 85 MET A O 1
ATOM 664 N N . LEU A 1 86 ? 4.936 3.577 1.351 1.00 83.00 86 LEU A N 1
ATOM 665 C CA . LEU A 1 86 ? 4.007 3.995 0.301 1.00 83.00 86 LEU A CA 1
ATOM 666 C C . LEU A 1 86 ? 4.193 5.457 -0.124 1.00 83.00 86 LEU A C 1
ATOM 668 O O . LEU A 1 86 ? 4.018 5.795 -1.294 1.00 83.00 86 LEU A O 1
ATOM 672 N N . THR A 1 87 ? 4.590 6.334 0.797 1.00 75.31 87 THR A N 1
ATOM 673 C CA . THR A 1 87 ? 4.709 7.778 0.531 1.00 75.31 87 THR A CA 1
ATOM 674 C C . THR A 1 87 ? 6.155 8.265 0.446 1.00 75.31 87 THR A C 1
ATOM 676 O O . THR A 1 87 ? 6.400 9.372 -0.036 1.00 75.31 87 THR A O 1
ATOM 679 N N . GLY A 1 88 ? 7.121 7.487 0.948 1.00 68.69 88 GLY A N 1
ATOM 680 C CA . GLY A 1 88 ? 8.505 7.925 1.148 1.00 68.69 88 GLY A CA 1
ATOM 681 C C . GLY A 1 88 ? 8.667 9.007 2.223 1.00 68.69 88 GLY A C 1
ATOM 682 O O . GLY A 1 88 ? 9.768 9.527 2.403 1.00 68.69 88 GLY A O 1
ATOM 683 N N . LYS A 1 89 ? 7.590 9.375 2.931 1.00 60.00 89 LYS A N 1
ATOM 684 C CA . LYS A 1 89 ? 7.605 10.374 3.998 1.00 60.00 89 LYS A CA 1
ATOM 685 C C . LYS A 1 89 ? 7.631 9.657 5.339 1.00 60.00 89 LYS A C 1
ATOM 687 O O . LYS A 1 89 ? 6.736 8.886 5.667 1.00 60.00 89 LYS A O 1
ATOM 692 N N . SER A 1 90 ? 8.667 9.914 6.127 1.00 50.00 90 SER A N 1
ATOM 693 C CA . SER A 1 90 ? 8.636 9.614 7.555 1.00 50.00 90 SER A CA 1
ATOM 694 C C . SER A 1 90 ? 7.691 10.625 8.195 1.00 50.00 90 SER A C 1
ATOM 696 O O . SER A 1 90 ? 7.895 11.825 8.009 1.00 50.00 90 SER A O 1
ATOM 698 N N . GLY A 1 91 ? 6.644 10.155 8.878 1.00 50.03 91 GLY A N 1
ATOM 699 C CA . GLY A 1 91 ? 5.727 11.024 9.614 1.00 50.03 91 GLY A CA 1
ATOM 700 C C . GLY A 1 91 ? 6.510 11.996 10.500 1.00 50.03 91 GLY A C 1
ATOM 701 O O . GLY A 1 91 ? 7.380 11.573 11.264 1.00 50.03 91 GLY A O 1
ATOM 702 N N . SER A 1 92 ? 6.256 13.289 10.308 1.00 42.47 92 SER A N 1
ATOM 703 C CA . SER A 1 92 ? 6.780 14.398 11.112 1.00 42.47 92 SER A CA 1
ATOM 704 C C . SER A 1 92 ? 5.950 14.614 12.364 1.00 42.47 92 SER A C 1
ATOM 706 O O . SER A 1 92 ? 4.709 14.582 12.205 1.00 42.47 92 SER A O 1
#